Protein AF-A0A6V7K5X9-F1 (afdb_monomer)

Foldseek 3Di:
DWAPDDDDFPDDKDWAADPVGRVHIDIDTHHDDDLDPVSAQTKDKDWDDDPVDPDIDIDIDRDHHD

Nearest PDB structures (foldseek):
  7k9z-assembly1_L  TM=6.859E-01  e=1.650E+00  Homo sapiens
  8dcy-assembly1_B  TM=6.587E-01  e=1.865E+00  Mus musculus
  9g6k-assembly1_Lp  TM=3.367E-01  e=3.664E+00  Toxoplasma gondii
  4w29-assembly1_BT  TM=3.221E-01  e=5.295E+00  Thermus thermophilus HB8
  4ce4-assembly1_T  TM=3.427E-01  e=8.652E+00  Sus scrofa domesticus

Organism: NCBI:txid1563983

Mean predicted aligned error: 3.4 Å

Sequence (66 aa):
FIGGDEVEPMRVQTNATEVDSPKTWAAHSLLRVKGQREYHGKPIRCLSLHSSSPMPAIAEYRLDVH

Structure (mmCIF, N/CA/C/O backbone):
data_AF-A0A6V7K5X9-F1
#
_entry.id   AF-A0A6V7K5X9-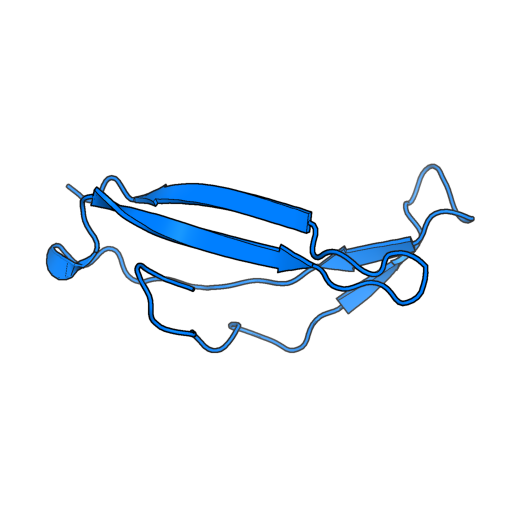F1
#
loop_
_atom_site.group_PDB
_atom_site.id
_atom_site.type_symbol
_atom_site.label_atom_id
_atom_site.label_alt_id
_atom_site.label_comp_id
_atom_site.label_asym_id
_atom_site.label_entity_id
_atom_site.label_seq_id
_atom_site.pdbx_PDB_ins_code
_atom_site.Cartn_x
_atom_site.Cartn_y
_atom_site.Cartn_z
_atom_site.occupancy
_atom_site.B_iso_or_equiv
_atom_site.auth_seq_id
_atom_site.auth_comp_id
_atom_site.auth_asym_id
_atom_site.auth_atom_id
_atom_site.pdbx_PDB_model_num
ATOM 1 N N . PHE A 1 1 ? -1.583 2.605 7.859 1.00 94.88 1 PHE A N 1
ATOM 2 C CA . PHE A 1 1 ? -2.218 3.392 8.935 1.00 94.88 1 PHE A CA 1
ATOM 3 C C . PHE A 1 1 ? -3.597 2.847 9.244 1.00 94.88 1 PHE A C 1
ATOM 5 O O . PHE A 1 1 ? -4.278 2.423 8.313 1.00 94.88 1 PHE A O 1
ATOM 12 N N . ILE A 1 2 ? -4.010 2.891 10.509 1.00 95.19 2 ILE A N 1
ATOM 13 C CA . ILE A 1 2 ? -5.401 2.678 10.938 1.00 95.19 2 ILE A CA 1
ATOM 14 C C . ILE A 1 2 ? -5.826 3.926 11.712 1.00 95.19 2 ILE A C 1
ATOM 16 O O . ILE A 1 2 ? -5.206 4.284 12.708 1.00 95.19 2 ILE A O 1
ATOM 20 N N . GLY A 1 3 ? -6.855 4.633 11.248 1.00 93.94 3 GLY A N 1
ATOM 21 C CA . GLY A 1 3 ? -7.102 5.994 11.712 1.00 93.94 3 GLY A CA 1
ATOM 22 C C . GLY A 1 3 ? -5.909 6.886 11.368 1.00 93.94 3 GLY A C 1
ATOM 23 O O . GLY A 1 3 ? -5.486 6.923 10.211 1.00 93.94 3 GLY A O 1
ATOM 24 N N . GLY A 1 4 ? -5.371 7.592 12.363 1.00 94.88 4 GLY A N 1
ATOM 25 C CA . GLY A 1 4 ? -4.173 8.431 12.240 1.00 94.88 4 GLY A CA 1
ATOM 26 C C . GLY A 1 4 ? -2.852 7.707 12.509 1.00 94.88 4 GLY A C 1
ATOM 27 O O . GLY A 1 4 ? -1.804 8.273 12.220 1.00 94.88 4 GLY A O 1
ATOM 28 N N . ASP A 1 5 ? -2.896 6.472 13.009 1.00 94.69 5 ASP A N 1
ATOM 29 C CA . ASP A 1 5 ? -1.724 5.807 13.576 1.00 94.69 5 ASP A CA 1
ATOM 30 C C . ASP A 1 5 ? -1.023 4.929 12.536 1.00 94.69 5 ASP A C 1
ATOM 32 O O . ASP A 1 5 ? -1.663 4.158 11.803 1.00 94.69 5 ASP A O 1
ATOM 36 N N . GLU A 1 6 ? 0.302 5.058 12.448 1.00 95.06 6 GLU A N 1
ATOM 37 C CA . GLU A 1 6 ? 1.124 4.156 11.647 1.00 95.06 6 GLU A CA 1
ATOM 38 C C . GLU A 1 6 ? 1.145 2.768 12.289 1.00 95.06 6 GLU A C 1
ATOM 40 O O . GLU A 1 6 ? 1.076 2.618 13.507 1.00 95.06 6 GLU A O 1
ATOM 45 N N . VAL A 1 7 ? 1.186 1.737 11.452 1.00 94.38 7 VAL A N 1
ATOM 46 C CA . VAL A 1 7 ? 1.136 0.343 11.891 1.00 94.38 7 VAL A CA 1
ATOM 47 C C . VAL A 1 7 ? 2.192 -0.440 11.143 1.00 94.38 7 VAL A C 1
ATOM 49 O O . VAL A 1 7 ? 2.332 -0.287 9.927 1.00 94.38 7 VAL A O 1
ATOM 52 N N . GLU A 1 8 ? 2.918 -1.282 11.870 1.00 94.50 8 GLU A N 1
ATOM 53 C CA . GLU A 1 8 ? 3.959 -2.103 11.269 1.00 94.50 8 GLU A CA 1
ATOM 54 C C . GLU A 1 8 ? 3.347 -3.155 10.335 1.00 94.50 8 GLU A C 1
ATOM 56 O O . GLU A 1 8 ? 2.348 -3.801 10.680 1.00 94.50 8 GLU A O 1
ATOM 61 N N . PRO A 1 9 ? 3.925 -3.351 9.139 1.00 93.62 9 PRO A N 1
ATOM 62 C CA . PRO A 1 9 ? 3.490 -4.414 8.256 1.00 93.62 9 PRO A CA 1
ATOM 63 C C . PRO A 1 9 ? 3.831 -5.780 8.865 1.00 93.62 9 PRO A C 1
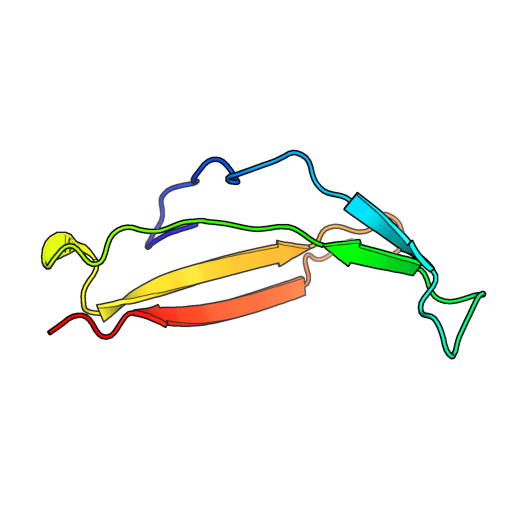ATOM 65 O O . PRO A 1 9 ? 4.798 -5.943 9.603 1.00 93.62 9 PRO A O 1
ATOM 68 N N . MET A 1 10 ? 3.066 -6.805 8.492 1.00 95.94 10 MET A N 1
ATOM 69 C CA . MET A 1 10 ? 3.293 -8.184 8.941 1.00 95.94 10 MET A CA 1
ATOM 70 C C . MET A 1 10 ? 4.653 -8.731 8.474 1.00 95.94 10 MET A C 1
ATOM 72 O O . MET A 1 10 ? 5.181 -9.673 9.062 1.00 95.94 10 MET A O 1
ATOM 76 N N . ARG A 1 11 ? 5.192 -8.186 7.381 1.00 94.38 11 ARG A N 1
ATOM 77 C CA . ARG A 1 11 ? 6.469 -8.582 6.784 1.00 94.38 11 ARG A CA 1
ATOM 78 C C . ARG A 1 11 ? 7.087 -7.423 6.015 1.00 94.38 11 ARG A C 1
ATOM 80 O O . ARG A 1 11 ? 6.390 -6.481 5.641 1.00 94.38 11 ARG A O 1
ATOM 87 N N . VAL A 1 12 ? 8.380 -7.548 5.728 1.00 95.00 12 VAL A N 1
ATOM 88 C CA . VAL A 1 12 ? 9.098 -6.635 4.833 1.00 95.00 12 VAL A CA 1
ATOM 89 C C . VAL A 1 12 ? 8.406 -6.601 3.468 1.00 95.00 12 VAL A C 1
ATOM 91 O O . VAL A 1 12 ? 7.944 -7.631 2.968 1.00 95.00 12 VAL A O 1
ATOM 94 N N . GLN A 1 13 ? 8.325 -5.408 2.882 1.00 95.00 13 GLN A N 1
ATOM 95 C CA . GLN A 1 13 ? 7.790 -5.205 1.540 1.00 95.00 13 GLN A CA 1
ATOM 96 C C . GLN A 1 13 ? 8.547 -6.059 0.519 1.00 95.00 13 GLN A C 1
ATOM 98 O O . GLN A 1 13 ? 9.776 -6.131 0.535 1.00 95.00 13 GLN A O 1
ATOM 103 N N . THR A 1 14 ? 7.813 -6.662 -0.409 1.00 96.38 14 THR A N 1
ATOM 104 C CA . THR A 1 14 ? 8.399 -7.388 -1.539 1.00 96.38 14 THR A CA 1
ATOM 105 C C . THR A 1 14 ? 8.243 -6.576 -2.813 1.00 96.38 14 THR A C 1
ATOM 107 O O . THR A 1 14 ? 7.145 -6.095 -3.088 1.00 96.38 14 THR A O 1
ATOM 110 N N . ASN A 1 15 ? 9.307 -6.480 -3.608 1.00 95.75 15 ASN A N 1
ATOM 111 C CA . ASN A 1 15 ? 9.303 -5.799 -4.901 1.00 95.75 15 ASN A CA 1
ATOM 112 C C . ASN A 1 15 ? 9.615 -6.813 -6.001 1.00 95.75 15 ASN A C 1
ATOM 114 O O . ASN A 1 15 ? 10.633 -7.502 -5.927 1.00 95.75 15 ASN A O 1
ATOM 118 N N . ALA A 1 16 ? 8.748 -6.902 -7.000 1.00 95.00 16 ALA A N 1
ATOM 119 C CA . ALA A 1 16 ? 8.920 -7.776 -8.154 1.00 95.00 16 ALA A CA 1
ATOM 120 C C . ALA A 1 16 ? 8.283 -7.125 -9.381 1.00 95.00 16 ALA A C 1
ATOM 122 O O . ALA A 1 16 ? 7.491 -6.197 -9.251 1.00 95.00 16 ALA A O 1
ATOM 123 N N . THR A 1 17 ? 8.616 -7.596 -10.573 1.00 95.75 17 THR A N 1
ATOM 124 C CA . THR A 1 17 ? 7.937 -7.135 -11.784 1.00 95.75 17 THR A CA 1
ATOM 125 C C . THR A 1 17 ? 6.586 -7.824 -11.938 1.00 95.75 17 THR A C 1
ATOM 127 O O . THR A 1 17 ? 6.400 -8.949 -11.466 1.00 95.75 17 THR A O 1
ATOM 130 N N . GLU A 1 18 ? 5.640 -7.165 -12.600 1.00 93.69 18 GLU A N 1
ATOM 131 C CA . GLU A 1 18 ? 4.369 -7.798 -12.957 1.00 93.69 18 GLU A CA 1
ATOM 132 C C . GLU A 1 18 ? 4.615 -8.963 -13.923 1.00 93.69 18 GLU A C 1
ATOM 134 O O . GLU A 1 18 ? 5.481 -8.885 -14.796 1.00 93.69 18 GLU A O 1
ATOM 139 N N . VAL A 1 19 ? 3.852 -10.050 -13.767 1.00 90.00 19 VAL A N 1
ATOM 140 C CA . VAL A 1 19 ? 4.025 -11.274 -14.571 1.00 90.00 19 VAL A CA 1
ATOM 141 C C . VAL A 1 19 ? 3.823 -10.983 -16.059 1.00 90.00 19 VAL A C 1
ATOM 143 O O . VAL A 1 19 ? 4.652 -11.371 -16.878 1.00 90.00 19 VAL A O 1
ATOM 146 N N . ASP A 1 20 ? 2.769 -10.235 -16.390 1.00 93.12 20 ASP A N 1
ATOM 147 C CA . ASP A 1 20 ? 2.406 -9.912 -17.774 1.00 93.12 20 ASP A CA 1
ATOM 148 C C . ASP A 1 20 ? 3.114 -8.651 -18.304 1.00 93.12 20 ASP A C 1
ATOM 150 O O . ASP A 1 20 ? 3.129 -8.400 -19.510 1.00 93.12 20 ASP A O 1
ATOM 154 N N . SER A 1 21 ? 3.735 -7.860 -17.420 1.00 93.12 21 SER A N 1
ATOM 155 C CA . SER A 1 21 ? 4.472 -6.642 -17.773 1.00 93.12 21 SER A CA 1
ATOM 156 C C . SER A 1 21 ? 5.814 -6.575 -17.033 1.00 93.12 21 SER A C 1
ATOM 158 O O . SER A 1 21 ? 5.957 -5.865 -16.035 1.00 93.12 21 SER A O 1
ATOM 160 N N . PRO A 1 22 ? 6.861 -7.253 -17.538 1.00 89.81 22 PRO A N 1
ATOM 161 C CA . PRO A 1 22 ? 8.146 -7.366 -16.845 1.00 89.81 22 PRO A CA 1
ATOM 162 C C . PRO A 1 22 ? 8.927 -6.043 -16.738 1.00 89.81 22 PRO A C 1
ATOM 164 O O . PRO A 1 22 ? 9.952 -5.984 -16.067 1.00 89.81 22 PRO A O 1
ATOM 167 N N . LYS A 1 23 ? 8.477 -4.971 -17.405 1.00 94.00 23 LYS A N 1
ATOM 168 C CA . LYS A 1 23 ? 9.039 -3.614 -17.256 1.00 94.00 23 LYS A CA 1
ATOM 169 C C . LYS A 1 23 ? 8.282 -2.763 -16.232 1.00 94.00 23 LYS A C 1
ATOM 171 O O . LYS A 1 23 ? 8.731 -1.661 -15.921 1.00 94.00 23 LYS A O 1
ATOM 176 N N . THR A 1 24 ? 7.166 -3.265 -15.713 1.00 94.00 24 THR A N 1
ATOM 177 C CA . THR A 1 24 ? 6.402 -2.640 -14.636 1.00 94.00 24 THR A CA 1
ATOM 178 C C . THR A 1 24 ? 6.805 -3.277 -13.315 1.00 94.00 24 THR A C 1
ATOM 180 O O . THR A 1 24 ? 6.772 -4.497 -13.169 1.00 94.00 24 THR A O 1
ATOM 183 N N . TRP A 1 25 ? 7.192 -2.451 -12.346 1.00 94.12 25 TRP A N 1
ATOM 184 C CA . TRP A 1 25 ? 7.486 -2.896 -10.988 1.00 94.12 25 TRP A CA 1
ATOM 185 C C . TRP A 1 25 ? 6.239 -2.821 -10.112 1.00 94.12 25 TRP A C 1
ATOM 187 O O . TRP A 1 25 ? 5.523 -1.823 -10.129 1.00 94.12 25 TRP A O 1
ATOM 197 N N . ALA A 1 26 ? 6.044 -3.846 -9.290 1.00 94.62 26 ALA A N 1
ATOM 198 C CA . ALA A 1 26 ? 5.014 -3.929 -8.272 1.00 94.62 26 ALA A CA 1
ATOM 199 C C . ALA A 1 26 ? 5.656 -4.099 -6.888 1.00 94.62 26 ALA A C 1
ATOM 201 O O . ALA 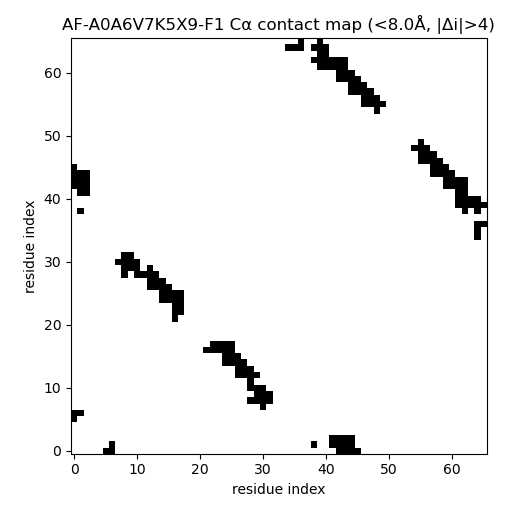A 1 26 ? 6.489 -4.982 -6.654 1.00 94.62 26 ALA A O 1
ATOM 202 N N . ALA A 1 27 ? 5.239 -3.246 -5.958 1.00 94.81 27 ALA A N 1
ATOM 203 C CA . ALA A 1 27 ? 5.590 -3.320 -4.549 1.00 94.81 27 ALA A CA 1
ATOM 204 C C . ALA A 1 27 ? 4.386 -3.836 -3.757 1.00 94.81 27 ALA A C 1
ATOM 206 O O . ALA A 1 27 ? 3.290 -3.291 -3.863 1.00 94.81 27 ALA A O 1
ATOM 207 N N . HIS A 1 28 ? 4.589 -4.863 -2.936 1.00 94.81 28 HIS A N 1
ATOM 208 C CA . HIS A 1 28 ? 3.533 -5.451 -2.116 1.00 94.81 28 HIS A CA 1
ATOM 209 C C . HIS A 1 28 ? 3.862 -5.318 -0.631 1.00 94.81 28 HIS A C 1
ATOM 211 O O . HIS A 1 28 ? 4.896 -5.801 -0.164 1.00 94.81 28 HIS A O 1
ATOM 217 N N . SER A 1 29 ? 2.937 -4.718 0.117 1.00 95.06 29 SER A N 1
ATOM 218 C CA . SER A 1 29 ? 2.951 -4.658 1.578 1.00 95.06 29 SER A CA 1
ATOM 219 C C . SER A 1 29 ? 1.746 -5.417 2.127 1.00 95.06 29 SER A C 1
ATOM 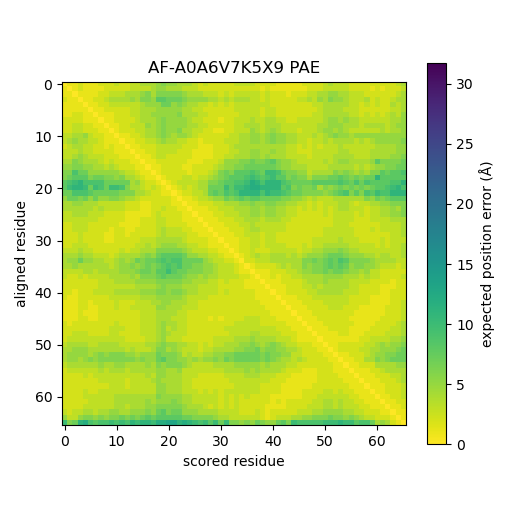221 O O . SER A 1 29 ? 0.645 -5.318 1.588 1.00 95.06 29 SER A O 1
ATOM 223 N N . LEU A 1 30 ? 1.956 -6.205 3.183 1.00 95.06 30 LEU A N 1
ATOM 224 C CA . LEU A 1 30 ? 0.903 -6.991 3.822 1.00 95.06 30 LEU A CA 1
ATOM 225 C C . LEU A 1 30 ? 0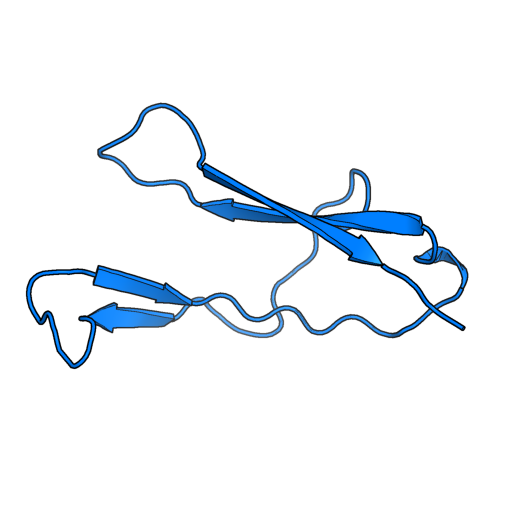.770 -6.558 5.276 1.00 95.06 30 LEU A C 1
ATOM 227 O O . LEU A 1 30 ? 1.704 -6.718 6.058 1.00 95.06 30 LEU A O 1
ATOM 231 N N . LEU A 1 31 ? -0.410 -6.071 5.645 1.00 93.31 31 LEU A N 1
ATOM 232 C CA . LEU A 1 31 ? -0.769 -5.760 7.021 1.00 93.31 31 LEU A CA 1
ATOM 233 C C . LEU A 1 31 ? -1.769 -6.800 7.528 1.00 93.31 31 LEU A C 1
ATOM 235 O O . LEU A 1 31 ? -2.762 -7.091 6.862 1.00 93.31 31 LEU A O 1
ATOM 239 N N . ARG A 1 32 ? -1.530 -7.331 8.729 1.00 91.94 32 ARG A N 1
ATOM 240 C CA . ARG A 1 32 ? -2.487 -8.195 9.425 1.00 91.94 32 ARG A CA 1
ATOM 241 C C . ARG A 1 32 ? -3.121 -7.417 10.568 1.00 91.94 32 ARG A C 1
ATOM 243 O O . ARG A 1 32 ? -2.452 -7.096 11.542 1.00 91.94 32 ARG A O 1
ATOM 250 N N . VAL A 1 33 ? -4.420 -7.165 10.461 1.00 89.62 33 VAL A N 1
ATOM 251 C CA . VAL A 1 33 ? -5.199 -6.449 11.477 1.00 89.62 33 VAL A CA 1
ATOM 252 C C . VAL A 1 33 ? -6.126 -7.435 12.179 1.00 89.62 33 VAL A C 1
ATOM 254 O O . VAL A 1 33 ? -6.772 -8.254 11.527 1.00 89.62 33 VAL A O 1
ATOM 257 N N . LYS A 1 34 ? -6.189 -7.384 13.512 1.00 88.31 34 LYS A N 1
ATOM 258 C CA . LYS A 1 34 ? -7.220 -8.107 14.269 1.00 88.31 34 LYS A CA 1
ATOM 259 C C . LYS A 1 34 ? -8.524 -7.314 14.193 1.00 88.31 34 LYS A C 1
ATOM 261 O O . LYS A 1 34 ? -8.507 -6.109 14.418 1.00 88.31 34 LYS A O 1
ATOM 266 N N . GLY A 1 35 ? -9.641 -7.983 13.912 1.00 88.50 35 GLY A N 1
ATOM 267 C CA . GLY A 1 35 ? -10.974 -7.373 13.929 1.00 88.50 35 GLY A CA 1
ATOM 268 C C . GLY A 1 35 ? -11.401 -7.021 15.352 1.00 88.50 35 GLY A C 1
ATOM 269 O O . GLY A 1 35 ? -12.124 -7.777 15.988 1.00 88.50 35 GLY A O 1
ATOM 27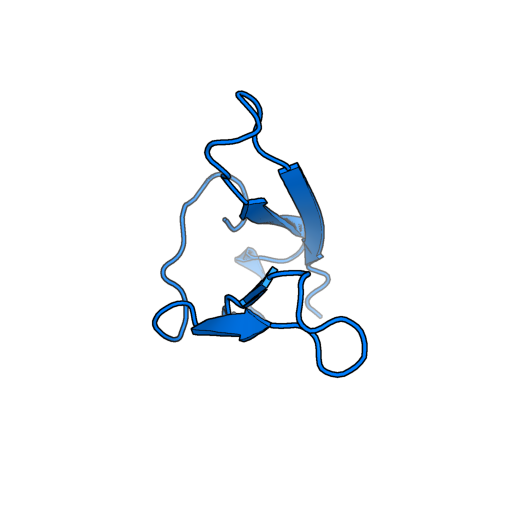0 N N . GLN A 1 36 ? -10.903 -5.904 15.875 1.00 91.62 36 GLN A N 1
ATOM 271 C CA . GLN A 1 36 ? -11.284 -5.365 17.177 1.00 91.62 36 GLN A CA 1
ATOM 272 C C . GLN A 1 36 ? -12.340 -4.278 16.987 1.00 91.62 36 GLN A C 1
ATOM 274 O O . GLN A 1 36 ? -12.252 -3.474 16.057 1.00 91.62 36 GLN A O 1
ATOM 279 N N . ARG A 1 37 ? -13.320 -4.219 17.894 1.00 93.12 37 ARG A N 1
ATOM 280 C CA . ARG A 1 37 ? -14.420 -3.242 17.838 1.00 93.12 37 ARG A CA 1
ATOM 281 C C . ARG A 1 37 ? -13.926 -1.792 17.818 1.00 93.12 37 ARG A C 1
ATOM 283 O O . ARG A 1 37 ? -14.545 -0.944 17.193 1.00 93.12 37 ARG A O 1
ATOM 290 N N . GLU A 1 38 ? -12.783 -1.521 18.442 1.00 92.06 38 GLU A N 1
ATOM 291 C CA . GLU A 1 38 ? -12.113 -0.211 18.455 1.00 92.06 38 GLU A CA 1
ATOM 292 C C . GLU A 1 38 ? -11.664 0.267 17.065 1.00 92.06 38 GLU A C 1
ATOM 294 O O . GLU A 1 38 ? -11.416 1.458 16.864 1.00 92.06 38 GLU A O 1
ATOM 299 N N . TYR A 1 39 ? -11.529 -0.651 16.106 1.00 93.50 39 TYR A N 1
ATOM 300 C CA . TYR A 1 39 ? -11.171 -0.343 14.725 1.00 93.50 39 TYR A CA 1
ATOM 301 C C . TYR A 1 39 ? -12.384 -0.208 13.805 1.00 93.50 39 TYR A C 1
ATOM 303 O O . TYR A 1 39 ? -12.218 0.260 12.680 1.00 93.50 39 TYR A O 1
ATOM 311 N N . HIS A 1 40 ? -13.591 -0.551 14.266 1.00 95.19 40 HIS A N 1
ATOM 312 C CA . HIS A 1 40 ? -14.809 -0.365 13.483 1.00 95.19 40 HIS A CA 1
ATOM 313 C C . HIS A 1 40 ? -14.975 1.111 13.081 1.00 95.19 40 HIS A C 1
ATOM 315 O O . HIS A 1 40 ? -14.822 2.022 13.897 1.00 95.19 40 HIS A O 1
ATOM 321 N N . GLY A 1 41 ? -15.256 1.351 11.804 1.00 94.94 41 GLY A N 1
ATOM 322 C CA . GLY A 1 41 ? -15.399 2.678 11.212 1.00 94.94 41 GLY A CA 1
ATOM 323 C C . GLY A 1 41 ? -14.086 3.442 11.007 1.00 94.94 41 GLY A C 1
ATOM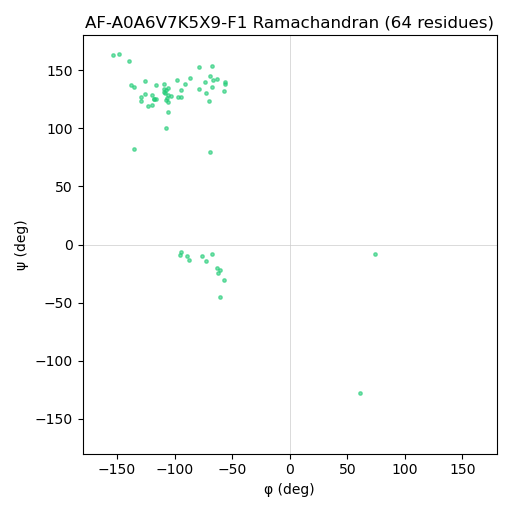 324 O O . GLY A 1 41 ? -14.104 4.489 10.353 1.00 94.94 41 GLY A O 1
ATOM 325 N N . LYS A 1 42 ? -12.940 2.950 11.507 1.00 96.06 42 LYS A N 1
ATOM 326 C CA . LYS A 1 42 ? -11.648 3.616 11.287 1.00 96.06 42 LYS A CA 1
ATOM 327 C C . LYS A 1 42 ? -11.165 3.405 9.843 1.00 96.06 42 LYS A C 1
ATOM 329 O O . LYS A 1 42 ? -11.281 2.296 9.312 1.00 96.06 42 LYS A O 1
ATOM 334 N N . PRO A 1 43 ? -10.582 4.437 9.202 1.00 96.75 43 PRO A N 1
ATOM 335 C CA . PRO A 1 43 ? -9.981 4.287 7.884 1.00 96.75 43 PRO A CA 1
ATOM 336 C C . PRO A 1 43 ? -8.672 3.497 7.978 1.00 96.75 43 PRO A C 1
ATOM 338 O O . PRO A 1 43 ? -7.793 3.833 8.769 1.00 96.75 43 PRO A O 1
ATOM 341 N N . ILE A 1 44 ? -8.513 2.475 7.146 1.00 96.00 44 ILE A N 1
ATOM 342 C CA . ILE A 1 44 ? -7.231 1.844 6.852 1.00 96.00 44 ILE A CA 1
ATOM 343 C C . ILE A 1 44 ? -6.655 2.482 5.588 1.00 96.00 44 ILE A C 1
ATOM 345 O O . ILE A 1 44 ? -7.328 2.566 4.563 1.00 96.00 44 ILE A O 1
ATOM 349 N N . ARG A 1 45 ? -5.409 2.952 5.671 1.00 96.94 45 ARG A N 1
ATOM 350 C CA . ARG A 1 45 ? -4.719 3.630 4.566 1.00 96.94 45 ARG A CA 1
ATOM 351 C C . ARG A 1 45 ? -3.383 2.968 4.258 1.00 96.94 45 ARG A C 1
ATOM 353 O O . ARG A 1 45 ? -2.566 2.775 5.169 1.00 96.94 45 ARG A O 1
ATOM 360 N N . CYS A 1 46 ? -3.165 2.667 2.981 1.00 96.06 46 CYS A N 1
ATOM 361 C CA . CYS A 1 46 ? -1.879 2.274 2.414 1.00 96.06 46 CYS A CA 1
ATOM 362 C C . CYS A 1 46 ? -1.333 3.451 1.600 1.00 96.06 46 CYS A C 1
ATOM 364 O O . CYS A 1 46 ? -2.018 3.957 0.711 1.00 96.06 46 CYS A O 1
ATOM 366 N N . LEU A 1 47 ? -0.131 3.911 1.947 1.00 95.94 47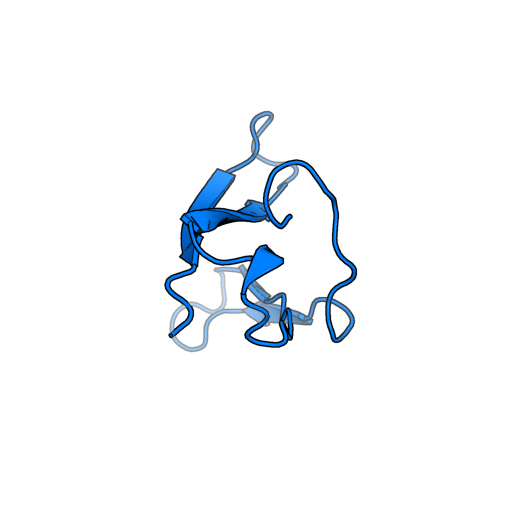 LEU A N 1
ATOM 367 C CA . LEU A 1 47 ? 0.553 5.002 1.260 1.00 95.94 47 LEU A CA 1
ATOM 368 C C . LEU A 1 47 ? 1.715 4.411 0.468 1.00 95.94 47 LEU A C 1
ATOM 370 O O . LEU A 1 47 ? 2.522 3.668 1.028 1.00 95.94 47 LEU A O 1
ATOM 374 N N . SER A 1 48 ? 1.820 4.768 -0.808 1.00 95.44 48 SER A N 1
ATOM 375 C CA . SER A 1 48 ? 2.947 4.391 -1.661 1.00 95.44 48 SER A CA 1
ATOM 376 C C . SER A 1 48 ? 3.715 5.631 -2.103 1.00 95.44 48 SER A C 1
ATOM 378 O O . SER A 1 48 ? 3.142 6.554 -2.689 1.00 95.44 48 SER A O 1
ATOM 380 N N . LEU A 1 49 ? 5.018 5.621 -1.835 1.00 95.69 49 LEU A N 1
ATOM 381 C CA . LEU A 1 49 ? 5.968 6.665 -2.206 1.00 95.69 49 LEU A CA 1
ATOM 382 C C . LEU A 1 49 ? 6.880 6.131 -3.309 1.00 95.69 49 LEU A C 1
ATOM 384 O O . LEU A 1 49 ? 7.431 5.039 -3.182 1.00 95.69 49 LEU A O 1
ATOM 388 N N . HIS A 1 50 ? 7.055 6.901 -4.379 1.00 94.94 50 HIS A N 1
ATOM 389 C CA . HIS A 1 50 ? 7.942 6.540 -5.479 1.00 94.94 50 HIS A CA 1
ATOM 390 C C . HIS A 1 50 ? 8.733 7.766 -5.924 1.00 94.94 50 HIS A C 1
ATOM 392 O O . HIS A 1 50 ? 8.165 8.843 -6.058 1.00 94.94 50 HIS A O 1
ATOM 398 N N . SER A 1 51 ? 10.030 7.613 -6.193 1.00 95.19 51 SER A N 1
ATOM 399 C CA . SER A 1 51 ? 10.925 8.736 -6.521 1.00 95.19 51 SER A CA 1
ATOM 400 C C . SER A 1 51 ? 10.519 9.514 -7.776 1.00 95.19 51 SER A C 1
ATOM 402 O O . SER A 1 51 ? 10.882 10.676 -7.920 1.00 95.19 51 SER A O 1
ATOM 404 N N . SER A 1 52 ? 9.746 8.901 -8.677 1.00 94.62 52 SER A N 1
ATOM 405 C CA . SER A 1 52 ? 9.218 9.575 -9.869 1.00 94.62 52 SER A CA 1
ATOM 406 C C . SER A 1 52 ? 8.032 10.505 -9.591 1.00 94.62 52 SER A C 1
ATOM 408 O O . SER A 1 52 ? 7.603 11.203 -10.507 1.00 94.62 52 SER A O 1
ATOM 410 N N . SER A 1 53 ? 7.460 10.486 -8.383 1.00 95.00 53 SER A N 1
ATOM 411 C CA . SER A 1 53 ? 6.323 11.323 -7.995 1.00 95.00 53 SER A CA 1
ATOM 41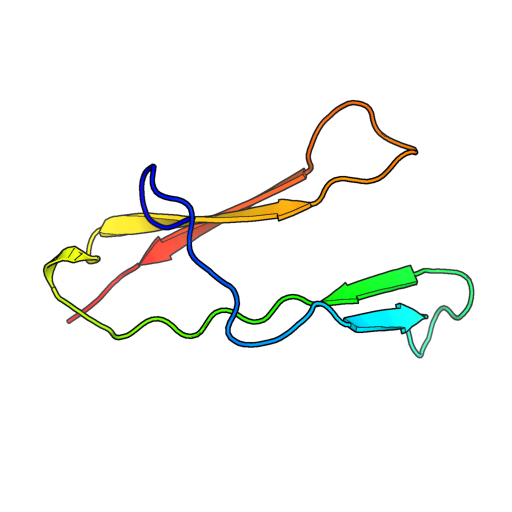2 C C . SER A 1 53 ? 6.625 12.052 -6.684 1.00 95.00 53 SER A C 1
ATOM 414 O O . SER A 1 53 ? 6.930 11.405 -5.685 1.00 95.00 53 SER A O 1
ATOM 416 N N . PRO A 1 54 ? 6.479 13.387 -6.629 1.00 94.62 54 PRO A N 1
ATOM 417 C CA . PRO A 1 54 ? 6.637 14.133 -5.382 1.00 94.62 54 PRO A CA 1
ATOM 418 C C . PRO A 1 54 ? 5.464 13.924 -4.410 1.00 94.62 54 PRO A C 1
ATOM 420 O O . PRO A 1 54 ? 5.569 14.288 -3.242 1.00 94.62 54 PRO A O 1
ATOM 423 N N . MET A 1 55 ? 4.345 13.362 -4.882 1.00 96.44 55 MET A N 1
ATOM 424 C CA . MET A 1 55 ? 3.143 13.129 -4.084 1.00 96.44 55 MET A CA 1
ATOM 425 C C . MET A 1 55 ? 2.937 11.631 -3.814 1.00 96.44 55 MET A C 1
ATOM 427 O O . MET A 1 55 ? 3.090 10.830 -4.745 1.00 96.44 55 MET A O 1
ATOM 431 N N . PRO A 1 56 ? 2.546 11.240 -2.584 1.00 96.00 56 PRO A N 1
ATOM 432 C CA . PRO A 1 56 ? 2.144 9.870 -2.287 1.00 96.00 56 PRO A CA 1
ATOM 433 C C . PRO A 1 56 ? 0.847 9.513 -3.012 1.00 96.00 56 PRO A C 1
ATOM 435 O O . PRO A 1 56 ? -0.092 10.310 -3.050 1.00 96.00 56 PRO A O 1
ATOM 438 N N . ALA A 1 57 ? 0.759 8.280 -3.504 1.00 96.44 57 ALA A N 1
ATOM 439 C CA . ALA A 1 57 ? -0.534 7.682 -3.820 1.00 96.44 57 ALA A CA 1
ATOM 440 C C . ALA A 1 57 ? -1.115 7.018 -2.563 1.00 96.44 57 ALA A C 1
ATOM 442 O O . ALA A 1 57 ? -0.376 6.477 -1.734 1.00 96.44 57 ALA A O 1
ATOM 443 N N . ILE A 1 58 ? -2.437 7.103 -2.402 1.00 96.88 58 ILE A N 1
ATOM 444 C CA . ILE A 1 58 ? -3.144 6.662 -1.196 1.00 96.88 58 ILE A CA 1
ATOM 445 C C . ILE A 1 58 ? -4.294 5.746 -1.602 1.00 96.88 58 ILE A C 1
ATOM 447 O O . ILE A 1 58 ? -5.181 6.156 -2.348 1.00 96.88 58 ILE A O 1
ATOM 451 N N . ALA A 1 59 ? -4.297 4.529 -1.065 1.00 96.44 59 ALA A N 1
ATOM 452 C CA . ALA A 1 59 ? -5.458 3.650 -1.070 1.00 96.44 59 ALA A CA 1
ATOM 453 C C . ALA A 1 59 ? -6.097 3.666 0.323 1.00 96.44 59 ALA A C 1
ATOM 455 O O . ALA A 1 59 ? -5.405 3.452 1.322 1.00 96.44 59 ALA A O 1
ATOM 456 N N . GLU A 1 60 ? -7.403 3.920 0.396 1.00 96.69 60 GLU A N 1
ATOM 457 C CA . GLU A 1 60 ? -8.158 3.995 1.649 1.00 96.69 60 GLU A CA 1
ATOM 458 C C . GLU A 1 60 ? -9.367 3.056 1.621 1.00 96.69 60 GLU A C 1
ATOM 460 O O . GLU A 1 60 ? -10.061 2.938 0.613 1.00 96.69 60 GLU A O 1
ATOM 465 N N . TYR A 1 61 ? -9.635 2.419 2.758 1.00 95.12 61 TYR A N 1
ATOM 466 C CA . TYR A 1 61 ? -10.853 1.659 3.013 1.00 95.12 61 TYR A CA 1
ATOM 467 C C . TYR A 1 61 ? -11.329 1.908 4.451 1.00 95.12 61 TYR A C 1
ATOM 469 O O . TYR A 1 61 ? -10.533 2.307 5.297 1.00 95.12 61 TYR A O 1
ATOM 477 N N . ARG A 1 62 ? -12.609 1.689 4.767 1.00 95.62 62 ARG A N 1
ATOM 478 C CA . ARG A 1 62 ? -13.123 1.784 6.147 1.00 95.62 62 ARG A CA 1
ATOM 479 C C . ARG A 1 62 ? -13.402 0.399 6.697 1.00 95.62 62 ARG A C 1
ATOM 481 O O . ARG A 1 62 ? -14.134 -0.364 6.082 1.00 95.62 62 ARG A O 1
ATOM 488 N N . LEU A 1 63 ? -12.825 0.095 7.855 1.00 92.69 63 LEU A N 1
ATOM 489 C CA . LEU A 1 63 ? -13.000 -1.204 8.492 1.00 92.69 63 LEU A CA 1
ATOM 490 C C . LEU A 1 63 ? -14.430 -1.350 9.014 1.00 92.69 63 LEU A C 1
ATOM 492 O O . LEU A 1 63 ? -14.874 -0.552 9.835 1.00 92.69 63 LEU A O 1
ATOM 496 N N . ASP A 1 64 ? -15.117 -2.397 8.575 1.00 93.06 64 ASP A N 1
ATOM 497 C CA . ASP A 1 64 ? -16.402 -2.813 9.122 1.00 93.06 64 ASP A CA 1
ATOM 498 C C . ASP A 1 64 ? -16.196 -4.094 9.938 1.00 93.06 64 ASP A C 1
ATOM 500 O O . ASP A 1 64 ? -15.973 -5.176 9.396 1.00 93.06 64 ASP A O 1
ATOM 504 N N . VAL A 1 65 ? -16.134 -3.937 11.260 1.00 92.19 65 VAL A N 1
ATOM 505 C CA . VAL A 1 65 ? -15.933 -5.036 12.214 1.00 92.19 65 VAL A CA 1
ATOM 506 C C . VAL A 1 65 ? -17.252 -5.293 12.942 1.00 92.19 65 VAL A C 1
ATOM 508 O O . VAL A 1 65 ? -17.788 -4.360 13.544 1.00 92.19 65 VAL A O 1
ATOM 511 N N . HIS A 1 66 ? -17.749 -6.530 12.899 1.00 84.56 66 HIS A N 1
ATOM 512 C CA . HIS A 1 66 ? -18.975 -6.977 13.573 1.00 84.56 66 HIS A CA 1
ATOM 513 C C . HIS A 1 66 ? -18.669 -7.863 14.781 1.00 84.56 66 HIS A C 1
ATOM 515 O O . HIS A 1 66 ? -17.723 -8.678 14.685 1.00 84.56 66 HIS A O 1
#

pLDDT: mean 94.21, std 2.26, range [84.56, 96.94]

Secondary structure (DSSP, 8-state):
-BTTB----SS--EEEE-SS-TTSEEEE--------GGGTTPEEEEEE--TT-SS-EEEEEE----

InterPro domains:
  IPR013783 Immunoglobulin-like fold [G3DSA:2.60.40.10] (4-66)

Radius of gyration: 14.28 Å; Cα contacts (8 Å, |Δi|>4): 94; chains: 1; bounding box: 30×25×36 Å

Solvent-accessible surface area (backbone atoms only — not comparable to full-atom values): 4271 Å² total; per-residue (Å²): 51,54,56,91,41,82,64,82,55,74,49,82,69,47,76,47,55,38,89,94,40,74,88,43,81,43,79,48,76,51,73,80,78,79,87,44,73,91,45,38,72,32,39,38,40,52,77,48,81,49,96,95,43,100,62,70,48,76,50,75,48,66,38,84,50,131